Protein AF-A0A239HBI0-F1 (afdb_monomer_lite)

Structure (mmCIF, N/CA/C/O backbone):
data_AF-A0A239HBI0-F1
#
_entry.id   AF-A0A239HBI0-F1
#
loop_
_atom_site.group_PDB
_atom_site.id
_atom_site.type_symbol
_atom_site.label_atom_id
_atom_site.label_alt_id
_atom_site.label_comp_id
_atom_site.label_asym_id
_atom_site.label_entity_id
_atom_site.label_seq_id
_atom_site.pdbx_PDB_ins_code
_atom_site.Cartn_x
_atom_site.Cartn_y
_atom_site.Cartn_z
_atom_site.occupancy
_atom_site.B_iso_or_equiv
_atom_site.auth_seq_id
_atom_site.auth_comp_id
_atom_site.auth_asym_id
_atom_site.auth_atom_id
_atom_site.pdbx_PDB_model_num
ATOM 1 N N . MET A 1 1 ? 4.063 8.544 13.034 1.00 61.38 1 MET A N 1
ATOM 2 C CA . MET A 1 1 ? 3.238 8.593 11.795 1.00 61.38 1 MET A CA 1
ATOM 3 C C . MET A 1 1 ? 2.440 7.312 11.548 1.00 61.38 1 MET A C 1
ATOM 5 O O . MET A 1 1 ? 1.266 7.426 11.236 1.00 61.38 1 MET A O 1
ATOM 9 N N . PHE A 1 2 ? 3.009 6.110 11.721 1.00 68.12 2 PHE A N 1
ATOM 10 C CA . PHE A 1 2 ? 2.280 4.845 11.494 1.00 68.12 2 PHE A CA 1
ATOM 11 C C . PHE A 1 2 ? 1.592 4.246 12.735 1.00 68.12 2 PHE A C 1
ATOM 13 O O . PHE A 1 2 ? 1.168 3.098 12.707 1.00 68.12 2 PHE A O 1
ATOM 20 N N . GLU A 1 3 ? 1.484 4.983 13.840 1.00 72.62 3 GLU A N 1
ATOM 21 C CA . GLU A 1 3 ? 0.940 4.453 15.105 1.00 72.62 3 GLU A CA 1
ATOM 22 C C . GLU A 1 3 ? -0.546 4.103 15.007 1.00 72.62 3 GLU A C 1
ATOM 24 O O . GLU A 1 3 ? -0.980 3.120 15.596 1.00 72.62 3 GLU A O 1
ATOM 29 N N . LYS A 1 4 ? -1.296 4.837 14.177 1.00 81.94 4 LYS A N 1
ATOM 30 C CA . LYS A 1 4 ? -2.703 4.547 13.877 1.00 81.94 4 LYS A CA 1
ATOM 31 C C . LYS A 1 4 ? -2.898 3.391 12.895 1.00 81.94 4 LYS A C 1
ATOM 33 O O . LYS A 1 4 ? -4.023 2.984 12.650 1.00 81.94 4 LYS A O 1
ATOM 38 N N . TYR A 1 5 ? -1.839 2.858 12.290 1.00 85.00 5 TYR A N 1
ATOM 39 C CA . TYR A 1 5 ? -1.969 1.796 11.29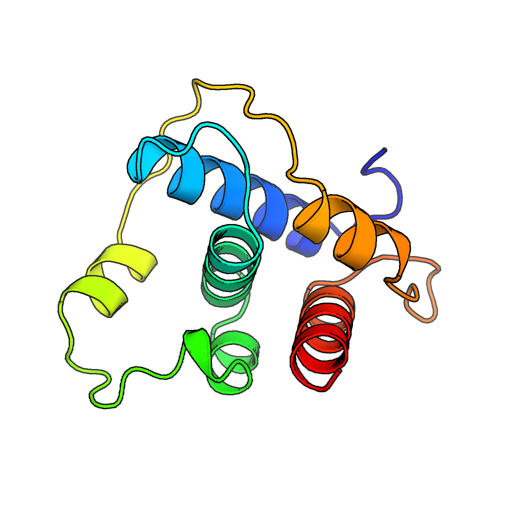5 1.00 85.00 5 TYR A CA 1
ATOM 40 C C . TYR A 1 5 ? -2.103 0.444 11.998 1.00 85.00 5 TYR A C 1
ATOM 42 O O . TYR A 1 5 ? -1.408 0.154 12.979 1.00 85.00 5 TYR A O 1
ATOM 50 N N . SER A 1 6 ? -2.996 -0.409 11.499 1.00 90.06 6 SER A N 1
ATOM 51 C CA . SER A 1 6 ? -2.983 -1.823 11.870 1.00 90.06 6 SER A CA 1
ATOM 52 C C . SER A 1 6 ? -1.649 -2.458 11.460 1.00 90.06 6 SER A C 1
ATOM 54 O O . SER A 1 6 ? -0.946 -1.944 10.586 1.00 90.06 6 SER A O 1
ATOM 56 N N . GLU A 1 7 ? -1.273 -3.573 12.088 1.00 87.75 7 GLU A N 1
ATOM 57 C CA . GLU A 1 7 ? -0.041 -4.283 11.710 1.00 87.75 7 GLU A CA 1
ATOM 58 C C . GLU A 1 7 ? -0.056 -4.674 10.226 1.00 87.75 7 GLU A C 1
ATOM 60 O O . GLU A 1 7 ? 0.945 -4.521 9.525 1.00 87.75 7 GLU A O 1
ATOM 65 N N . ASP A 1 8 ? -1.219 -5.055 9.701 1.00 88.50 8 ASP A N 1
ATOM 66 C CA . ASP A 1 8 ? -1.385 -5.357 8.283 1.00 88.50 8 ASP A CA 1
ATOM 67 C C . ASP A 1 8 ? -1.267 -4.115 7.392 1.00 88.50 8 ASP A C 1
ATOM 69 O O . ASP A 1 8 ? -0.611 -4.169 6.353 1.00 88.50 8 ASP A O 1
ATOM 73 N N . ALA A 1 9 ? -1.780 -2.958 7.812 1.00 88.44 9 ALA A N 1
ATOM 74 C CA . ALA A 1 9 ? -1.596 -1.714 7.066 1.00 88.44 9 ALA A CA 1
ATOM 75 C C . ALA A 1 9 ? -0.133 -1.224 7.090 1.00 88.44 9 ALA A C 1
ATOM 77 O O . ALA A 1 9 ? 0.369 -0.699 6.095 1.00 88.44 9 ALA A O 1
ATOM 78 N N . LYS A 1 10 ? 0.610 -1.459 8.180 1.00 88.75 10 LYS A N 1
ATOM 79 C CA . LYS A 1 10 ? 2.067 -1.229 8.209 1.00 88.75 10 LYS A CA 1
ATOM 80 C C . LYS A 1 10 ? 2.790 -2.144 7.218 1.00 88.75 10 LYS A C 1
ATOM 82 O O . LYS A 1 10 ? 3.697 -1.690 6.517 1.00 88.75 10 LYS A O 1
ATOM 87 N N . ARG A 1 11 ? 2.368 -3.411 7.110 1.00 87.38 11 ARG A N 1
ATOM 88 C CA . ARG A 1 11 ? 2.904 -4.368 6.125 1.00 87.38 11 ARG A CA 1
ATOM 89 C C . ARG A 1 11 ? 2.624 -3.927 4.692 1.00 87.38 11 ARG A C 1
ATOM 91 O O . ARG A 1 11 ? 3.520 -4.053 3.863 1.00 87.38 11 ARG A O 1
ATOM 98 N N . VAL A 1 12 ? 1.455 -3.345 4.409 1.00 89.75 12 VAL A N 1
ATOM 99 C CA . VAL A 1 12 ? 1.149 -2.747 3.094 1.00 89.75 12 VAL A CA 1
ATOM 100 C C . VAL A 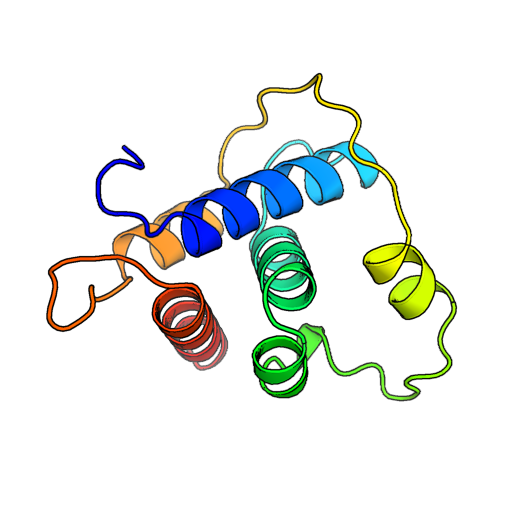1 12 ? 2.203 -1.710 2.712 1.00 89.75 12 VAL A C 1
ATOM 102 O O . VAL A 1 12 ? 2.797 -1.806 1.642 1.00 89.75 12 VAL A O 1
ATOM 105 N N . ILE A 1 13 ? 2.493 -0.754 3.597 1.00 87.25 13 ILE A N 1
ATOM 106 C CA . ILE A 1 13 ? 3.460 0.324 3.326 1.00 87.25 13 ILE A CA 1
ATOM 107 C C . ILE A 1 13 ? 4.877 -0.223 3.167 1.00 87.25 13 ILE A C 1
ATOM 109 O O . ILE A 1 13 ? 5.644 0.231 2.316 1.00 87.25 13 ILE A O 1
ATOM 113 N N . PHE A 1 14 ? 5.228 -1.219 3.973 1.00 86.69 14 PHE A N 1
ATOM 114 C CA . PHE A 1 14 ? 6.501 -1.911 3.856 1.00 86.69 14 PHE A CA 1
ATOM 115 C C . PHE A 1 14 ? 6.660 -2.600 2.492 1.00 86.69 14 PHE A C 1
ATOM 117 O O . PHE A 1 14 ? 7.698 -2.450 1.846 1.00 86.69 14 PHE A O 1
ATOM 124 N N . PHE A 1 15 ? 5.626 -3.296 2.015 1.00 86.00 15 PHE A N 1
ATOM 125 C CA . PHE A 1 15 ? 5.638 -3.908 0.688 1.00 86.00 15 PHE A CA 1
ATOM 126 C C . PHE A 1 15 ? 5.626 -2.872 -0.435 1.00 86.00 15 PHE A C 1
ATOM 128 O O . PHE A 1 15 ? 6.373 -3.031 -1.395 1.00 86.00 15 PHE A O 1
ATOM 135 N N . ALA A 1 16 ? 4.878 -1.780 -0.289 1.00 88.06 16 ALA A N 1
ATOM 136 C CA . ALA A 1 16 ? 4.877 -0.682 -1.249 1.00 88.06 16 ALA A CA 1
ATOM 137 C C . ALA A 1 16 ? 6.272 -0.071 -1.421 1.00 88.06 16 ALA A C 1
ATOM 139 O O . ALA A 1 16 ? 6.756 0.102 -2.536 1.00 88.06 16 ALA A O 1
ATOM 140 N N . ARG A 1 17 ? 6.982 0.170 -0.313 1.00 84.88 17 ARG A N 1
ATOM 141 C CA . ARG A 1 17 ? 8.385 0.609 -0.346 1.00 84.88 17 ARG A CA 1
ATOM 142 C C . ARG A 1 17 ? 9.286 -0.353 -1.095 1.00 84.88 17 ARG A C 1
ATOM 144 O O . ARG A 1 17 ? 10.168 0.073 -1.834 1.00 84.88 17 ARG A O 1
ATOM 151 N N . TYR A 1 18 ? 9.095 -1.641 -0.857 1.00 83.38 18 TYR A N 1
ATOM 152 C CA . TYR A 1 18 ? 9.889 -2.669 -1.498 1.00 83.38 18 TYR A CA 1
ATOM 153 C C . TYR A 1 18 ? 9.632 -2.730 -3.009 1.00 83.38 18 TYR A C 1
ATOM 155 O O . TYR A 1 18 ? 10.593 -2.789 -3.774 1.00 83.38 18 TYR A O 1
ATOM 163 N N . GLU A 1 19 ? 8.376 -2.651 -3.454 1.00 82.94 19 GLU A N 1
ATOM 164 C CA . GLU A 1 19 ? 8.066 -2.623 -4.887 1.00 82.94 19 GLU A CA 1
ATOM 165 C C . GLU A 1 19 ? 8.576 -1.336 -5.552 1.00 82.94 19 GLU A C 1
ATOM 167 O O . GLU A 1 19 ? 9.186 -1.419 -6.614 1.00 82.94 19 GLU A O 1
ATOM 172 N N . ALA A 1 20 ? 8.464 -0.179 -4.890 1.00 85.38 20 ALA A N 1
ATOM 173 C CA . ALA A 1 20 ? 9.041 1.078 -5.375 1.00 85.38 20 ALA A CA 1
ATOM 174 C C . ALA A 1 20 ? 10.565 0.980 -5.544 1.00 85.38 20 ALA A C 1
ATOM 176 O O . ALA A 1 20 ? 11.112 1.302 -6.598 1.00 85.38 20 ALA A O 1
ATOM 177 N N . SER A 1 21 ? 11.260 0.43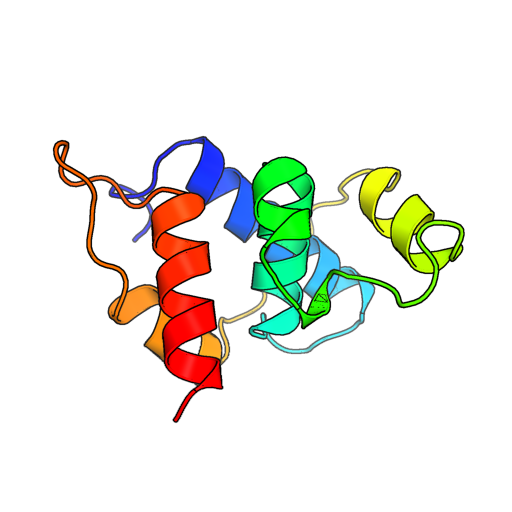5 -4.541 1.00 83.19 21 SER A N 1
ATOM 178 C CA . SER A 1 21 ? 12.709 0.227 -4.615 1.00 83.19 21 SER A CA 1
ATOM 179 C C . SER A 1 21 ? 13.103 -0.753 -5.718 1.00 83.19 21 SER A C 1
ATOM 181 O O . SER A 1 21 ? 14.151 -0.576 -6.333 1.00 83.19 21 SER A O 1
ATOM 183 N N . ARG A 1 22 ? 12.293 -1.785 -5.974 1.00 80.62 22 ARG A N 1
ATOM 184 C CA . ARG A 1 22 ? 12.541 -2.758 -7.048 1.00 80.62 22 ARG A CA 1
ATOM 185 C C . ARG A 1 22 ? 12.297 -2.200 -8.434 1.00 80.62 22 ARG A C 1
ATOM 187 O O . ARG A 1 22 ? 13.006 -2.587 -9.356 1.00 80.62 22 ARG A O 1
ATOM 194 N N . ALA A 1 23 ? 11.307 -1.329 -8.570 1.00 76.06 23 ALA A N 1
ATOM 195 C CA . ALA A 1 23 ? 11.020 -0.624 -9.808 1.00 76.06 23 ALA A CA 1
ATOM 196 C C . ALA A 1 23 ? 12.065 0.465 -10.118 1.00 76.06 23 ALA A C 1
ATOM 198 O O . ALA A 1 23 ? 12.040 1.033 -11.204 1.00 76.06 23 ALA A O 1
ATOM 199 N N . GLY A 1 24 ? 12.979 0.763 -9.183 1.00 78.94 24 GLY A N 1
ATOM 200 C CA . GLY A 1 24 ? 13.897 1.896 -9.303 1.00 78.94 24 GLY A CA 1
ATOM 201 C C . GLY A 1 24 ? 13.185 3.243 -9.168 1.00 78.94 24 GLY A C 1
ATOM 202 O O . GLY A 1 24 ? 13.700 4.257 -9.634 1.00 78.94 24 GLY A O 1
ATOM 203 N N . ALA A 1 25 ? 11.999 3.258 -8.552 1.00 79.44 25 ALA A N 1
ATOM 204 C CA . ALA A 1 25 ? 11.231 4.471 -8.343 1.00 79.44 25 ALA A CA 1
ATOM 205 C C . ALA A 1 25 ? 11.924 5.379 -7.318 1.00 79.44 25 ALA A C 1
ATOM 207 O O . ALA A 1 25 ? 12.480 4.925 -6.315 1.00 79.44 25 ALA A O 1
ATOM 208 N N . THR A 1 26 ? 11.858 6.685 -7.559 1.00 83.19 26 THR A N 1
ATOM 209 C CA . THR A 1 26 ? 12.396 7.720 -6.664 1.00 83.19 26 THR A CA 1
ATOM 210 C C . THR A 1 26 ? 11.465 8.018 -5.486 1.00 83.19 26 THR A C 1
ATOM 212 O O . THR A 1 26 ? 11.905 8.574 -4.479 1.00 83.19 26 THR A O 1
ATOM 215 N N . SER A 1 27 ? 10.199 7.609 -5.584 1.00 83.50 27 SER A N 1
ATOM 216 C CA . SER A 1 27 ? 9.154 7.782 -4.577 1.00 83.50 27 SER A CA 1
ATOM 217 C C . SER A 1 27 ? 8.201 6.589 -4.535 1.00 83.50 27 SER A C 1
ATOM 219 O O . SER A 1 27 ? 8.065 5.819 -5.485 1.00 83.50 27 SER A O 1
ATOM 221 N N . ILE A 1 28 ? 7.523 6.428 -3.398 1.00 87.25 28 ILE A N 1
ATOM 222 C CA . ILE A 1 28 ? 6.422 5.477 -3.249 1.00 87.25 28 ILE A CA 1
ATOM 223 C C . ILE A 1 28 ? 5.181 6.101 -3.887 1.00 87.25 28 ILE A C 1
ATOM 225 O O . ILE A 1 28 ? 4.531 6.961 -3.284 1.00 87.25 28 ILE A O 1
ATOM 229 N N . GLU A 1 29 ? 4.881 5.664 -5.101 1.00 87.44 29 GLU A N 1
ATOM 230 C CA . GLU A 1 29 ? 3.647 6.001 -5.821 1.00 87.44 29 GLU A CA 1
ATOM 231 C C . GLU A 1 29 ? 2.447 5.121 -5.430 1.00 87.44 29 GLU A C 1
ATOM 233 O O . GLU A 1 29 ? 2.586 4.129 -4.703 1.00 87.44 29 GLU A O 1
ATOM 238 N N . VAL A 1 30 ? 1.265 5.502 -5.921 1.00 87.81 30 VAL A N 1
ATOM 239 C CA . VAL A 1 30 ? -0.024 4.860 -5.622 1.00 87.81 30 VAL A CA 1
ATOM 240 C C . VAL A 1 30 ? -0.040 3.411 -6.094 1.00 87.81 30 VAL A C 1
ATOM 242 O O . VAL A 1 30 ? -0.493 2.530 -5.366 1.00 87.81 30 VAL A O 1
ATOM 245 N N . GLU A 1 31 ? 0.542 3.141 -7.256 1.00 85.81 31 GLU A N 1
ATOM 246 C CA . GLU A 1 31 ? 0.681 1.809 -7.833 1.00 85.81 31 GLU A CA 1
ATOM 247 C C . GLU A 1 31 ? 1.417 0.892 -6.855 1.00 85.81 31 GLU A C 1
ATOM 249 O O . GLU A 1 31 ? 0.986 -0.225 -6.598 1.00 85.81 31 GLU A O 1
ATOM 254 N N . HIS A 1 32 ? 2.469 1.377 -6.195 1.00 88.31 32 HIS A N 1
ATOM 255 C CA . HIS A 1 32 ? 3.193 0.580 -5.208 1.00 88.31 32 HIS A CA 1
ATOM 256 C C . HIS A 1 32 ? 2.366 0.314 -3.944 1.00 88.31 32 HIS A C 1
ATOM 258 O O . HIS A 1 32 ? 2.465 -0.772 -3.370 1.00 88.31 32 HIS A O 1
ATOM 264 N N . LEU A 1 33 ? 1.540 1.270 -3.501 1.00 87.88 33 LEU A N 1
ATOM 265 C CA . LEU A 1 33 ? 0.604 1.058 -2.388 1.00 87.88 33 LEU A CA 1
ATOM 266 C C . LEU A 1 33 ? -0.416 -0.024 -2.734 1.00 87.88 33 LEU A C 1
ATOM 268 O O . LEU A 1 33 ? -0.635 -0.934 -1.936 1.00 87.88 33 LEU A O 1
ATOM 272 N N . ILE A 1 34 ? -0.971 0.041 -3.941 1.00 87.00 34 ILE A N 1
ATOM 273 C CA . ILE A 1 34 ? -1.868 -0.962 -4.508 1.00 87.00 34 ILE A CA 1
ATOM 274 C C . ILE A 1 34 ? -1.185 -2.341 -4.495 1.00 87.00 34 ILE A C 1
ATOM 276 O O . ILE A 1 34 ? -1.697 -3.278 -3.878 1.00 87.00 34 ILE A O 1
ATOM 280 N N . LEU A 1 35 ? 0.024 -2.455 -5.053 1.00 85.31 35 LEU A N 1
ATOM 281 C CA . LEU A 1 35 ? 0.825 -3.685 -5.026 1.00 85.31 35 LEU A CA 1
ATOM 282 C C . LEU A 1 35 ? 1.054 -4.209 -3.592 1.00 85.31 35 LEU A C 1
ATOM 284 O O . LEU A 1 35 ? 0.968 -5.415 -3.340 1.00 85.31 35 LEU A O 1
ATOM 288 N N . GLY A 1 36 ? 1.305 -3.309 -2.638 1.00 88.62 36 GLY A N 1
ATOM 289 C CA . GLY A 1 36 ? 1.447 -3.634 -1.221 1.00 88.62 36 GLY A CA 1
ATOM 290 C C . GLY A 1 36 ? 0.167 -4.194 -0.595 1.00 88.62 36 GLY A C 1
ATOM 291 O O . GLY A 1 36 ? 0.237 -5.175 0.149 1.00 88.62 36 GLY A O 1
ATOM 292 N N . ILE A 1 37 ? -1.001 -3.631 -0.929 1.00 89.25 37 ILE A N 1
ATOM 293 C CA . ILE A 1 37 ? -2.318 -4.126 -0.487 1.00 89.25 37 ILE A CA 1
ATOM 294 C C . ILE A 1 37 ? -2.546 -5.533 -1.013 1.00 89.25 37 ILE A C 1
ATOM 296 O O . ILE A 1 37 ? -2.874 -6.429 -0.234 1.00 89.25 37 ILE A O 1
ATOM 300 N N . GLY A 1 38 ? -2.308 -5.755 -2.308 1.00 85.31 38 GLY A N 1
ATOM 301 C CA . GLY A 1 38 ? -2.555 -7.057 -2.920 1.00 85.31 38 GLY A CA 1
ATOM 302 C C . GLY A 1 38 ? -1.720 -8.187 -2.315 1.00 85.31 38 GLY A C 1
ATOM 303 O O . GLY A 1 38 ? -2.113 -9.355 -2.344 1.00 85.31 38 GLY A O 1
ATOM 304 N N . ARG A 1 39 ? -0.580 -7.835 -1.721 1.00 83.25 39 ARG A N 1
ATOM 305 C CA . ARG A 1 39 ? 0.333 -8.761 -1.060 1.00 83.25 39 ARG A CA 1
ATOM 306 C C . ARG A 1 39 ? -0.063 -9.103 0.376 1.00 83.25 39 ARG A C 1
ATOM 308 O O . ARG A 1 39 ? 0.263 -10.193 0.848 1.00 83.25 39 ARG A O 1
ATOM 315 N N . VAL A 1 40 ? -0.746 -8.188 1.060 1.00 86.81 40 VAL A N 1
ATOM 316 C CA . VAL A 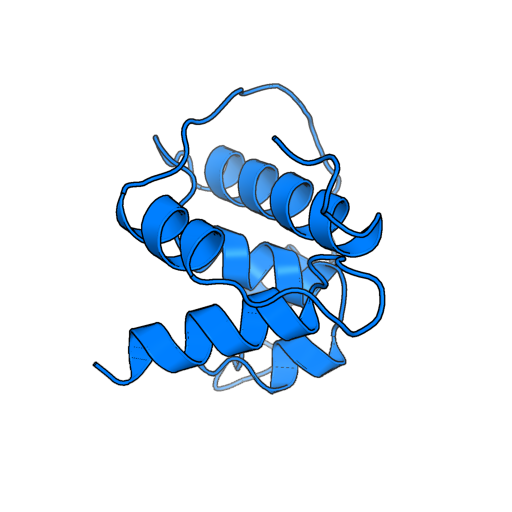1 40 ? -1.287 -8.405 2.410 1.00 86.81 40 VAL A CA 1
ATOM 317 C C . VAL A 1 40 ? -2.624 -9.133 2.340 1.00 86.81 40 VAL A C 1
ATOM 319 O O . VAL A 1 40 ? -2.810 -10.111 3.060 1.00 86.81 40 VAL A O 1
ATOM 322 N N . ASP A 1 41 ? -3.512 -8.728 1.428 1.00 85.56 41 ASP A N 1
ATOM 323 C CA . ASP A 1 41 ? -4.811 -9.367 1.235 1.00 85.56 41 ASP A CA 1
ATOM 324 C C . ASP A 1 41 ? -5.139 -9.594 -0.252 1.00 85.56 41 ASP A C 1
ATOM 326 O O . ASP A 1 41 ? -5.486 -8.689 -1.014 1.00 85.56 41 ASP A O 1
ATOM 330 N N . LYS A 1 42 ? -5.117 -10.872 -0.648 1.00 80.06 42 LYS A N 1
ATOM 331 C CA . LYS A 1 42 ? -5.470 -11.339 -1.999 1.00 80.06 42 LYS A CA 1
ATOM 332 C C . LYS A 1 42 ? -6.951 -11.141 -2.349 1.00 80.06 42 LYS A C 1
ATOM 334 O O . LYS A 1 42 ? -7.325 -11.258 -3.518 1.00 80.06 42 LYS A O 1
ATOM 339 N N . ARG A 1 43 ? -7.831 -10.952 -1.360 1.00 83.69 43 ARG A N 1
ATOM 340 C CA . ARG A 1 43 ? -9.248 -10.615 -1.570 1.00 83.69 43 ARG A CA 1
ATOM 341 C C . ARG A 1 43 ? -9.377 -9.152 -1.974 1.00 83.69 43 ARG A C 1
ATOM 343 O O . ARG A 1 43 ? -10.016 -8.891 -2.986 1.00 83.69 43 ARG A O 1
ATOM 350 N N . LEU A 1 44 ? -8.706 -8.244 -1.264 1.00 82.38 44 LEU A N 1
ATOM 351 C CA . LEU A 1 44 ? -8.639 -6.827 -1.637 1.00 82.38 44 LEU A CA 1
ATOM 352 C C . LEU A 1 44 ? -7.943 -6.617 -2.979 1.00 82.38 44 LEU A C 1
ATOM 354 O O . LEU A 1 44 ? -8.398 -5.805 -3.777 1.00 82.38 44 LEU A O 1
ATOM 358 N N . ALA A 1 45 ? -6.910 -7.407 -3.276 1.00 80.00 45 ALA A N 1
ATOM 359 C CA . ALA A 1 45 ? -6.245 -7.369 -4.575 1.00 80.00 45 ALA A CA 1
ATOM 360 C C . ALA A 1 45 ? -7.224 -7.553 -5.746 1.00 80.00 45 ALA A C 1
ATOM 362 O O . ALA A 1 45 ? -7.119 -6.878 -6.759 1.00 80.00 45 ALA A O 1
ATOM 363 N N . ARG A 1 46 ? -8.220 -8.434 -5.581 1.00 78.38 46 ARG A N 1
ATOM 364 C CA . ARG A 1 46 ? -9.262 -8.677 -6.588 1.00 78.38 46 ARG A CA 1
ATOM 365 C C . ARG A 1 46 ? -10.274 -7.543 -6.706 1.00 78.38 46 ARG A C 1
ATOM 367 O O . ARG A 1 46 ? -11.042 -7.546 -7.653 1.00 78.38 46 ARG A O 1
ATOM 374 N N . GLN A 1 47 ? -10.323 -6.608 -5.766 1.00 80.56 47 GLN A N 1
ATOM 375 C CA . GLN A 1 47 ? -11.223 -5.453 -5.822 1.00 80.56 47 GLN A CA 1
ATOM 376 C C . GLN A 1 47 ? -10.551 -4.221 -6.436 1.00 80.56 47 GLN A C 1
ATOM 378 O O . GLN A 1 47 ? -11.247 -3.283 -6.812 1.00 80.56 47 GLN A O 1
ATOM 383 N N . LEU A 1 48 ? -9.219 -4.219 -6.539 1.00 78.56 48 LEU A N 1
ATOM 384 C CA . LEU A 1 48 ? -8.455 -3.120 -7.114 1.00 78.56 48 LEU A CA 1
ATOM 385 C C . LEU A 1 48 ? -8.292 -3.355 -8.625 1.00 78.56 48 LEU A C 1
ATOM 387 O O . LEU A 1 48 ? -7.655 -4.341 -9.000 1.00 78.56 48 LEU A O 1
ATOM 391 N N . PRO A 1 49 ? -8.854 -2.490 -9.488 1.00 71.19 49 PRO A N 1
ATOM 392 C CA . PRO A 1 49 ? -8.830 -2.690 -10.936 1.00 71.19 49 PRO A CA 1
ATOM 393 C C . PRO A 1 49 ? -7.401 -2.759 -11.488 1.00 71.19 49 PRO A C 1
ATOM 395 O O . PRO A 1 49 ? -7.106 -3.651 -12.274 1.00 71.19 49 PRO A O 1
ATOM 398 N N . ASP A 1 50 ? -6.482 -1.940 -10.970 1.00 71.06 50 ASP A N 1
ATOM 399 C CA . ASP A 1 50 ? -5.069 -1.920 -11.391 1.00 71.06 50 ASP A CA 1
ATOM 400 C C . ASP A 1 50 ? -4.299 -3.213 -11.055 1.00 71.06 50 ASP A C 1
ATOM 402 O O . ASP A 1 50 ? -3.202 -3.453 -11.560 1.00 71.06 50 ASP A O 1
ATOM 406 N N . LEU A 1 51 ? -4.857 -4.062 -10.184 1.00 66.56 51 LEU A N 1
ATOM 407 C CA . LEU A 1 51 ? -4.304 -5.371 -9.822 1.00 66.56 51 LEU A CA 1
ATOM 408 C C . LEU A 1 51 ? -5.036 -6.538 -10.452 1.00 66.56 51 LEU A C 1
ATOM 410 O O . LEU A 1 51 ? -4.628 -7.673 -10.211 1.00 66.56 51 LEU A O 1
ATOM 414 N N . GLN A 1 52 ? -6.113 -6.305 -11.195 1.00 63.97 52 GLN A N 1
ATOM 415 C CA . GLN A 1 52 ? -6.730 -7.355 -11.983 1.00 63.97 52 GLN A CA 1
ATOM 416 C C . GLN A 1 52 ? -5.963 -7.437 -13.302 1.00 63.97 52 GLN A C 1
ATOM 418 O O . GLN A 1 52 ? -6.242 -6.658 -14.213 1.00 63.97 52 GLN A O 1
ATOM 423 N N . PRO A 1 53 ? -4.975 -8.343 -13.449 1.00 56.06 53 PRO A N 1
ATOM 424 C CA . PRO A 1 53 ? -4.485 -8.624 -14.779 1.00 56.06 53 PRO A CA 1
ATOM 425 C C . PRO A 1 53 ? -5.662 -9.153 -15.599 1.00 56.06 53 PRO A C 1
ATOM 427 O O . PRO A 1 53 ? -6.426 -9.996 -15.126 1.00 56.06 53 PRO A O 1
ATOM 430 N N . GLU A 1 54 ? -5.752 -8.717 -16.850 1.00 60.81 54 GLU A N 1
ATOM 431 C CA . GLU A 1 54 ? -6.675 -9.295 -17.835 1.00 60.81 54 GLU A CA 1
ATOM 432 C C . GLU A 1 54 ? -6.499 -10.828 -17.929 1.00 60.81 54 GLU A C 1
ATOM 434 O O . GLU A 1 54 ? -7.444 -11.557 -18.221 1.00 60.81 54 GLU A O 1
ATOM 439 N N . ASP A 1 55 ? -5.298 -11.320 -17.582 1.00 61.56 55 ASP A N 1
ATOM 440 C CA . ASP A 1 55 ? -4.957 -12.733 -17.418 1.00 61.56 55 ASP A CA 1
ATOM 441 C C . ASP A 1 55 ? -4.238 -13.014 -16.066 1.00 61.56 55 ASP A C 1
ATOM 443 O O . ASP A 1 55 ? -3.062 -12.664 -15.900 1.00 61.56 55 ASP A O 1
ATOM 447 N N . PRO A 1 56 ? -4.870 -13.710 -15.094 1.00 59.81 56 PRO A N 1
ATOM 448 C CA . PRO A 1 56 ? -4.255 -14.078 -13.808 1.00 59.81 56 PRO A CA 1
ATOM 449 C C . PRO A 1 56 ? -3.054 -15.040 -13.923 1.00 59.81 56 PRO A C 1
ATOM 451 O O . PRO A 1 56 ? -2.360 -15.290 -12.929 1.00 59.81 56 PRO A O 1
ATOM 454 N N . GLY A 1 57 ? -2.778 -15.577 -15.116 1.00 61.31 57 GLY A N 1
ATOM 455 C CA . GLY A 1 57 ? -1.586 -16.350 -15.460 1.00 61.31 57 GLY A CA 1
ATOM 456 C C . GLY A 1 57 ? -0.324 -15.516 -15.709 1.00 61.31 57 GLY A C 1
ATOM 457 O O . GLY A 1 57 ? 0.767 -16.092 -15.762 1.00 61.31 57 GLY A O 1
ATOM 458 N N . GLN A 1 58 ? -0.443 -14.188 -15.806 1.00 63.59 58 GLN A N 1
ATOM 459 C CA . GLN A 1 58 ? 0.658 -13.288 -16.147 1.00 63.59 58 GLN A CA 1
ATOM 460 C C . GLN A 1 58 ? 1.881 -13.438 -15.210 1.00 63.59 58 GLN A C 1
ATOM 462 O O . GLN A 1 58 ? 1.749 -13.438 -13.977 1.00 63.59 58 GLN A O 1
ATOM 467 N N . PRO A 1 59 ? 3.112 -13.510 -15.757 1.00 63.19 59 PRO A N 1
ATOM 468 C CA . PRO A 1 59 ? 4.326 -13.708 -14.963 1.00 63.19 59 PRO A CA 1
ATOM 469 C C . PRO A 1 59 ? 4.577 -12.611 -13.926 1.00 63.19 59 PRO A C 1
ATOM 471 O O . PRO A 1 59 ? 5.126 -12.888 -12.857 1.00 63.19 59 PRO A O 1
ATOM 474 N N . TRP A 1 60 ? 4.177 -11.370 -14.220 1.00 64.31 60 TRP A N 1
ATOM 475 C CA . TRP A 1 60 ? 4.370 -10.238 -13.316 1.00 64.31 60 TRP A CA 1
ATOM 476 C C . TRP A 1 60 ? 3.523 -10.375 -12.041 1.00 64.31 60 TRP A C 1
ATOM 478 O O . TRP A 1 60 ? 4.035 -10.106 -10.955 1.00 64.31 60 TRP A O 1
ATOM 488 N N . TRP A 1 61 ? 2.305 -10.924 -12.138 1.00 63.88 61 TRP A N 1
ATOM 489 C CA . TRP A 1 61 ? 1.437 -11.219 -10.993 1.00 63.88 61 TRP A CA 1
ATOM 49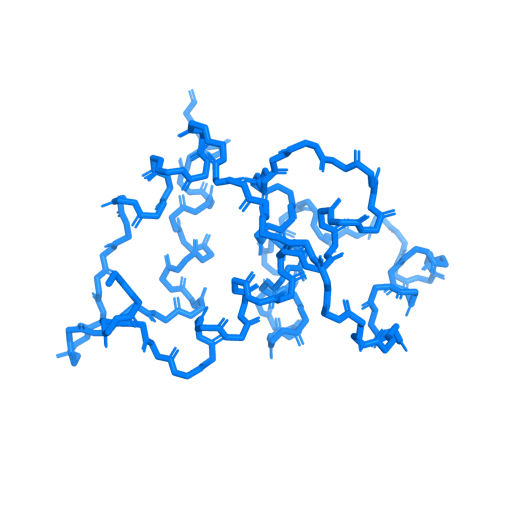0 C C . TRP A 1 61 ? 2.046 -12.283 -10.071 1.00 63.88 61 TRP A C 1
ATOM 492 O O . TRP A 1 61 ? 2.165 -12.092 -8.857 1.00 63.88 61 TRP A O 1
ATOM 502 N N . ARG A 1 62 ? 2.537 -13.392 -10.645 1.00 64.81 62 ARG A N 1
ATOM 503 C CA . ARG A 1 62 ? 3.251 -14.427 -9.872 1.00 64.81 62 ARG A CA 1
ATOM 504 C C . ARG A 1 62 ? 4.506 -13.864 -9.210 1.00 64.81 62 ARG A C 1
ATOM 506 O O . ARG A 1 62 ? 4.768 -14.153 -8.045 1.00 64.81 62 ARG A O 1
ATOM 513 N N . ARG A 1 63 ? 5.263 -13.032 -9.929 1.00 65.44 63 ARG A N 1
ATOM 514 C CA . ARG A 1 63 ? 6.488 -12.394 -9.431 1.00 65.44 63 ARG A CA 1
ATOM 515 C C . ARG A 1 63 ? 6.215 -11.417 -8.283 1.00 65.44 63 ARG A C 1
ATOM 517 O O . ARG A 1 63 ? 7.038 -11.333 -7.371 1.00 65.44 63 ARG A O 1
ATOM 524 N N . LEU A 1 64 ? 5.074 -10.732 -8.300 1.00 62.53 64 LEU A N 1
ATOM 525 C CA . LEU A 1 64 ? 4.589 -9.891 -7.201 1.00 62.53 64 LEU A CA 1
ATOM 526 C C . LEU A 1 64 ? 4.303 -10.695 -5.932 1.00 62.53 64 LEU A C 1
ATOM 528 O O . LEU A 1 64 ? 4.671 -10.284 -4.834 1.00 62.53 64 LEU A O 1
ATOM 532 N N . MET A 1 65 ? 3.722 -11.883 -6.088 1.00 62.81 65 MET A N 1
ATOM 533 C CA . MET A 1 65 ? 3.363 -12.752 -4.965 1.00 62.81 65 MET A CA 1
ATOM 534 C C . MET A 1 65 ? 4.543 -13.568 -4.404 1.00 62.81 65 MET A C 1
ATOM 536 O O . MET A 1 65 ? 4.461 -14.049 -3.276 1.00 62.81 65 MET A O 1
ATOM 540 N N . GLN A 1 66 ? 5.630 -13.744 -5.165 1.00 64.38 66 GLN A N 1
ATOM 541 C CA . GLN A 1 66 ? 6.733 -14.660 -4.824 1.00 64.38 66 GLN A CA 1
ATOM 542 C C . GLN A 1 66 ? 8.025 -13.994 -4.328 1.00 64.38 66 GLN A C 1
ATOM 544 O O . GLN A 1 66 ? 8.914 -14.695 -3.841 1.00 64.38 66 GLN A O 1
ATOM 549 N N . SER A 1 67 ? 8.199 -12.678 -4.469 1.00 56.84 67 SER A N 1
ATOM 550 C CA . SER A 1 67 ? 9.518 -12.081 -4.219 1.00 56.84 67 SER A CA 1
ATOM 551 C C . SER A 1 67 ? 9.874 -12.033 -2.724 1.00 56.84 67 SER A C 1
ATOM 553 O O . SER A 1 67 ? 8.999 -11.992 -1.871 1.00 56.84 67 SER A O 1
ATOM 555 N N . ARG A 1 68 ? 11.156 -12.074 -2.354 1.00 54.69 68 ARG A N 1
ATOM 556 C CA . ARG A 1 68 ? 11.599 -11.956 -0.950 1.00 54.69 68 ARG A CA 1
ATOM 557 C C . ARG A 1 68 ? 12.098 -10.543 -0.679 1.00 54.69 68 ARG A C 1
ATOM 559 O O . ARG A 1 68 ? 12.777 -9.957 -1.522 1.00 54.69 68 ARG A O 1
ATOM 566 N N . VAL A 1 69 ? 11.738 -9.996 0.480 1.00 53.12 69 VAL A N 1
ATOM 567 C CA . VAL A 1 69 ? 12.009 -8.595 0.812 1.00 53.12 69 VAL A CA 1
ATOM 568 C C . VAL A 1 69 ? 13.494 -8.383 1.101 1.00 53.12 69 VAL A C 1
ATOM 570 O O . VAL A 1 69 ? 14.066 -9.096 1.919 1.00 53.12 69 VAL A O 1
ATOM 573 N N . SER A 1 70 ? 14.095 -7.386 0.448 1.00 45.44 70 SER A N 1
ATOM 574 C CA . SER A 1 70 ? 15.392 -6.815 0.817 1.00 45.44 70 SER A CA 1
ATOM 575 C C . SER A 1 70 ? 15.154 -5.361 1.210 1.00 45.44 70 SER A C 1
ATOM 577 O O . SER A 1 70 ? 14.561 -4.591 0.455 1.00 45.44 70 SER A O 1
ATOM 579 N N . THR A 1 71 ? 15.523 -5.008 2.435 1.00 49.34 71 THR A N 1
ATOM 580 C CA . THR A 1 71 ? 15.266 -3.702 3.042 1.00 49.34 71 THR A CA 1
ATOM 581 C C . THR A 1 71 ? 16.516 -2.845 2.935 1.00 49.34 71 THR A C 1
ATOM 583 O O . THR A 1 71 ? 17.432 -3.050 3.727 1.00 49.34 71 THR A O 1
ATOM 586 N N . SER A 1 72 ? 16.588 -1.881 2.010 1.00 46.81 72 SER A N 1
ATOM 587 C CA . SER A 1 72 ? 17.702 -0.920 2.093 1.00 46.81 72 SER A CA 1
ATOM 588 C C . SER A 1 72 ? 17.493 0.495 1.549 1.00 46.81 72 SER A C 1
ATOM 590 O O . SER A 1 72 ? 18.459 1.250 1.532 1.00 46.81 72 SER A O 1
ATOM 592 N N . VAL A 1 73 ? 16.282 0.933 1.180 1.00 55.78 73 VAL A N 1
ATOM 593 C CA . VAL A 1 73 ? 16.086 2.336 0.752 1.00 55.78 73 VAL A CA 1
ATOM 594 C C . VAL A 1 73 ? 14.914 2.991 1.484 1.00 55.78 73 VAL A C 1
ATOM 596 O O . VAL A 1 73 ? 13.796 2.464 1.535 1.00 55.78 73 VAL A O 1
ATOM 599 N N . ALA A 1 74 ? 15.177 4.138 2.111 1.00 65.31 74 ALA A N 1
ATOM 600 C CA . ALA A 1 74 ? 14.153 5.038 2.629 1.00 65.31 74 ALA A CA 1
ATOM 601 C C . ALA A 1 74 ? 13.657 5.919 1.477 1.00 65.31 74 ALA A C 1
ATOM 603 O O . ALA A 1 74 ? 14.221 6.974 1.211 1.00 65.31 74 ALA A O 1
ATOM 604 N N . LEU A 1 75 ? 12.633 5.445 0.765 1.00 77.12 75 LEU A N 1
ATOM 605 C CA . LEU A 1 75 ? 11.998 6.213 -0.303 1.00 77.12 75 LEU A CA 1
ATOM 606 C C . LEU A 1 75 ? 10.943 7.167 0.279 1.00 77.12 75 LEU A C 1
ATOM 608 O O . LEU A 1 75 ? 10.159 6.746 1.138 1.00 77.12 75 LEU A O 1
ATOM 612 N N . PRO A 1 76 ? 10.898 8.432 -0.168 1.00 85.31 76 PRO A N 1
ATOM 613 C CA . PRO A 1 76 ? 9.838 9.358 0.207 1.00 85.31 76 PRO A CA 1
ATOM 614 C C . PRO A 1 76 ? 8.487 8.933 -0.392 1.00 85.31 76 PRO A C 1
ATOM 616 O O . PRO A 1 76 ? 8.422 8.296 -1.441 1.00 85.31 76 PRO A O 1
ATOM 619 N N . LEU A 1 77 ? 7.389 9.319 0.263 1.00 82.50 77 LEU A N 1
ATOM 620 C CA . LEU A 1 77 ? 6.040 9.209 -0.307 1.00 82.50 77 LEU A CA 1
ATOM 621 C C . LEU A 1 77 ? 5.835 10.293 -1.370 1.00 82.50 77 LEU A C 1
ATOM 623 O O . LEU A 1 77 ? 6.187 11.457 -1.133 1.00 82.50 77 LEU A O 1
ATOM 627 N N . SER A 1 78 ? 5.216 9.929 -2.490 1.00 86.06 78 SER A N 1
ATOM 628 C CA . SER A 1 78 ? 4.804 10.897 -3.505 1.00 86.06 78 SER A CA 1
ATOM 629 C C . SER A 1 78 ? 3.656 11.784 -3.023 1.00 86.06 78 SER A C 1
ATOM 631 O O . SER A 1 78 ? 3.014 11.502 -2.005 1.00 86.06 78 SER A O 1
ATOM 633 N N . SER A 1 79 ? 3.402 12.888 -3.728 1.00 84.00 79 SER A N 1
ATOM 634 C CA . SER A 1 79 ? 2.299 13.796 -3.392 1.00 84.00 79 SER 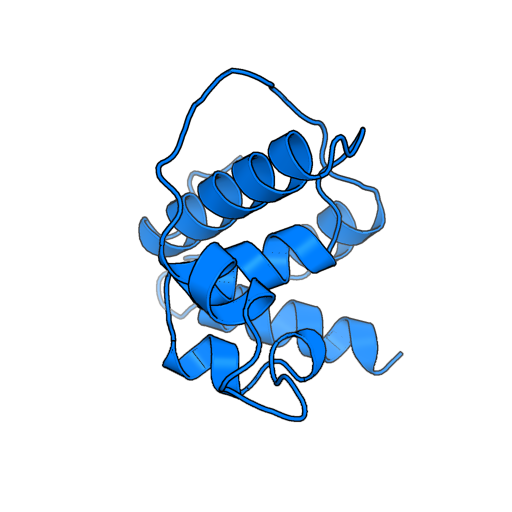A CA 1
ATOM 635 C C . SER A 1 79 ? 0.941 13.092 -3.466 1.00 84.00 79 SER A C 1
ATOM 637 O O . SER A 1 79 ? 0.149 13.235 -2.539 1.00 84.00 79 SER A O 1
ATOM 639 N N . ALA A 1 80 ? 0.714 12.263 -4.491 1.00 83.69 80 ALA A N 1
ATOM 640 C CA . ALA A 1 80 ? -0.512 11.476 -4.639 1.00 83.69 80 ALA A CA 1
ATOM 641 C C . ALA A 1 80 ? -0.680 10.465 -3.490 1.00 83.69 80 ALA A C 1
ATOM 643 O O . ALA A 1 80 ? -1.710 10.442 -2.816 1.00 83.69 80 ALA A O 1
ATOM 644 N N . SER A 1 81 ? 0.375 9.712 -3.164 1.00 81.12 81 SER A N 1
ATOM 645 C CA . SER A 1 81 ? 0.364 8.783 -2.027 1.00 81.12 81 SER A CA 1
ATOM 646 C C . SER A 1 81 ? 0.078 9.483 -0.697 1.00 81.12 81 SER A C 1
ATOM 648 O O . SER A 1 81 ? -0.643 8.949 0.142 1.00 81.12 81 SER A O 1
ATOM 650 N N . LYS A 1 82 ? 0.604 10.696 -0.480 1.00 84.50 82 LYS A N 1
ATOM 651 C CA . LYS A 1 82 ? 0.316 11.481 0.732 1.00 84.50 82 LYS A CA 1
ATOM 652 C C . LYS A 1 82 ? -1.154 11.883 0.824 1.00 84.50 82 LYS A C 1
ATOM 654 O O . LYS A 1 82 ? -1.713 11.776 1.912 1.00 84.50 82 LYS A O 1
ATOM 659 N N . VAL A 1 83 ? -1.765 12.317 -0.280 1.00 84.81 83 VAL A N 1
ATOM 660 C CA . VAL A 1 83 ? -3.193 12.679 -0.328 1.00 84.81 83 VAL A CA 1
ATOM 661 C C . VAL A 1 83 ? -4.055 11.472 0.033 1.00 84.81 83 VAL A C 1
ATOM 663 O O . VAL A 1 83 ? -4.870 11.556 0.952 1.00 84.81 83 VAL A O 1
ATOM 666 N N . ILE A 1 84 ? -3.793 10.321 -0.592 1.00 85.62 84 ILE A N 1
ATOM 667 C CA . ILE A 1 84 ? -4.528 9.079 -0.324 1.00 85.62 84 ILE A CA 1
ATOM 668 C C . ILE A 1 84 ? -4.407 8.666 1.142 1.00 85.62 84 ILE A C 1
ATOM 670 O O . ILE A 1 84 ? -5.421 8.342 1.759 1.00 85.62 84 ILE A O 1
ATOM 674 N N . LEU A 1 85 ? -3.191 8.688 1.703 1.00 84.25 85 LEU A N 1
ATOM 675 C CA . LEU A 1 85 ? -2.931 8.304 3.095 1.00 84.25 85 LEU A CA 1
ATOM 676 C C . LEU A 1 85 ? -3.523 9.294 4.109 1.00 84.25 85 LEU A C 1
ATOM 678 O O . LEU A 1 85 ? -3.928 8.878 5.193 1.00 84.25 85 LEU A O 1
ATOM 682 N N . ALA A 1 86 ? -3.587 10.584 3.776 1.00 84.69 86 ALA A N 1
ATOM 683 C CA . ALA A 1 86 ? -4.211 11.602 4.620 1.00 84.69 86 ALA A CA 1
ATOM 684 C C . ALA A 1 86 ? -5.748 11.529 4.589 1.00 84.69 86 ALA A C 1
ATOM 686 O O . ALA A 1 86 ? -6.396 11.856 5.580 1.00 84.69 86 ALA A O 1
ATOM 687 N N . GLY A 1 87 ? -6.328 11.085 3.470 1.00 81.25 87 GLY A N 1
ATOM 688 C CA . GLY A 1 87 ? -7.774 10.942 3.285 1.00 81.25 87 GLY A CA 1
ATOM 689 C C . GLY A 1 87 ? -8.381 9.660 3.864 1.00 81.25 87 GLY A C 1
ATOM 690 O O . GLY A 1 87 ? -9.603 9.492 3.811 1.00 81.25 87 GLY A O 1
ATOM 691 N N . VAL A 1 88 ? -7.565 8.750 4.409 1.00 85.88 88 VAL A N 1
ATOM 692 C CA . VAL A 1 88 ? -8.051 7.470 4.939 1.00 85.88 88 VAL A CA 1
ATOM 693 C C . VAL A 1 88 ? -8.877 7.699 6.196 1.00 85.88 88 VAL A C 1
ATOM 695 O O . VAL A 1 88 ? -8.392 8.230 7.194 1.00 85.88 88 VAL A O 1
ATOM 698 N N . LYS A 1 89 ? -10.123 7.228 6.169 1.00 84.38 89 LYS A N 1
ATOM 699 C CA . LYS A 1 89 ? -10.954 7.166 7.369 1.00 84.38 89 LYS A CA 1
ATOM 700 C C . LYS A 1 89 ? -10.569 5.928 8.187 1.00 84.38 89 LYS A C 1
ATOM 702 O O . LYS A 1 89 ? -10.556 4.837 7.610 1.00 84.38 89 LYS A O 1
ATOM 707 N N . PRO A 1 90 ? -10.250 6.075 9.482 1.00 81.75 90 PRO A N 1
ATOM 708 C CA . PRO A 1 90 ? -9.971 4.933 10.340 1.00 81.75 90 PRO A CA 1
ATOM 709 C C . PRO A 1 90 ? -11.231 4.081 10.566 1.00 81.75 90 PRO A C 1
ATOM 711 O O . PRO A 1 90 ? -12.353 4.522 10.304 1.00 81.75 90 PRO A O 1
ATOM 714 N N . ASP A 1 91 ? -11.031 2.844 11.009 1.00 80.38 91 ASP A N 1
ATOM 715 C CA . ASP A 1 91 ? -12.092 1.918 11.398 1.00 80.38 91 ASP A CA 1
ATOM 716 C C . ASP A 1 91 ? -12.712 2.270 12.767 1.00 80.38 91 ASP A C 1
ATOM 718 O O . ASP A 1 91 ? -12.382 3.282 13.388 1.00 80.38 91 ASP A O 1
ATOM 722 N N . GLU A 1 92 ? -13.622 1.420 13.248 1.00 75.94 92 GLU A N 1
ATOM 723 C CA . GLU A 1 92 ? -14.299 1.581 14.545 1.00 75.94 92 GLU A CA 1
ATOM 724 C C . GLU A 1 92 ? -13.333 1.614 15.746 1.00 75.94 92 GLU A C 1
ATOM 726 O O . GLU A 1 92 ? -13.697 2.115 16.808 1.00 75.94 92 GLU A O 1
ATOM 731 N N . ALA A 1 93 ? -12.096 1.130 15.585 1.00 79.62 93 ALA A N 1
ATOM 732 C CA . ALA A 1 93 ? -11.051 1.127 16.606 1.00 79.62 93 ALA A CA 1
ATOM 733 C C . ALA A 1 93 ? -10.033 2.281 16.444 1.00 79.62 93 ALA A C 1
ATOM 735 O O . ALA A 1 93 ? -8.956 2.233 17.040 1.00 79.62 93 ALA A O 1
ATOM 736 N N . ASP A 1 94 ? -10.348 3.306 15.641 1.00 80.62 94 ASP A N 1
ATOM 737 C CA . ASP A 1 94 ? -9.446 4.401 15.237 1.00 80.62 94 ASP A CA 1
ATOM 738 C C . ASP A 1 94 ? -8.171 3.911 14.510 1.00 80.62 94 ASP A C 1
ATOM 740 O O . ASP A 1 94 ? -7.117 4.555 14.552 1.00 80.62 94 ASP A O 1
ATOM 744 N N . ARG A 1 95 ? -8.240 2.756 13.825 1.00 85.06 95 ARG A N 1
ATOM 745 C CA . ARG A 1 95 ? -7.107 2.166 13.098 1.00 85.06 95 ARG A CA 1
ATOM 746 C C . ARG A 1 95 ? -7.263 2.285 11.588 1.00 85.06 95 ARG A C 1
ATOM 748 O O . ARG A 1 95 ? -8.319 2.060 11.011 1.00 85.06 95 ARG A O 1
ATOM 755 N N . ILE A 1 96 ? -6.161 2.584 10.911 1.00 87.56 96 ILE A N 1
ATOM 756 C CA . ILE A 1 96 ? -6.068 2.516 9.453 1.00 87.56 96 ILE A CA 1
ATOM 757 C C . ILE A 1 96 ? -5.807 1.064 9.062 1.00 87.56 96 ILE A C 1
ATOM 759 O O . ILE A 1 96 ? -4.766 0.506 9.419 1.00 87.56 96 ILE A O 1
ATOM 763 N N . THR A 1 97 ? -6.742 0.466 8.327 1.00 90.38 97 THR A N 1
ATOM 764 C CA . THR A 1 97 ? -6.663 -0.919 7.847 1.00 90.38 97 THR A CA 1
ATOM 765 C C . THR A 1 97 ? -6.359 -0.987 6.342 1.00 90.38 97 THR A C 1
ATOM 767 O O . THR A 1 97 ? -6.544 0.009 5.630 1.00 90.38 97 THR A O 1
ATOM 770 N N . PRO A 1 98 ? -5.909 -2.143 5.815 1.00 87.94 98 PRO A N 1
ATOM 771 C CA . PRO A 1 98 ? -5.750 -2.346 4.372 1.00 87.94 98 PRO A CA 1
ATOM 772 C C . PRO A 1 98 ? -7.033 -2.074 3.570 1.00 87.94 98 PRO A C 1
ATOM 774 O O . PRO A 1 98 ? -6.969 -1.501 2.486 1.00 87.94 98 PRO A O 1
ATOM 777 N N . GLU A 1 99 ? -8.204 -2.412 4.110 1.00 89.25 99 GLU A N 1
ATOM 778 C CA . GLU A 1 99 ? -9.513 -2.161 3.496 1.00 89.25 99 GLU A CA 1
ATOM 779 C C . GLU A 1 99 ? -9.822 -0.662 3.429 1.00 89.25 99 GLU A C 1
ATOM 781 O O . GLU A 1 99 ? -10.374 -0.170 2.444 1.00 89.25 99 GLU A O 1
ATOM 786 N N . ALA A 1 100 ? -9.490 0.089 4.484 1.00 88.69 100 ALA A N 1
ATOM 787 C CA . ALA A 1 100 ? -9.645 1.540 4.501 1.00 88.69 100 ALA A CA 1
ATOM 788 C C . ALA A 1 100 ? -8.714 2.215 3.478 1.00 88.69 100 ALA A C 1
ATOM 790 O O . ALA A 1 100 ? -9.141 3.124 2.764 1.00 88.69 100 ALA A O 1
ATOM 791 N N . LEU A 1 101 ? -7.477 1.720 3.350 1.00 88.06 101 LEU A N 1
ATOM 792 C CA . LEU A 1 101 ? -6.522 2.163 2.332 1.00 88.06 101 LEU A CA 1
ATOM 793 C C . LEU A 1 101 ? -7.030 1.882 0.912 1.00 88.06 101 LEU A C 1
ATOM 795 O O . LEU A 1 101 ? -7.054 2.792 0.087 1.00 88.06 101 LEU A O 1
ATOM 799 N N . ALA A 1 102 ? -7.498 0.660 0.644 1.00 87.00 102 ALA A N 1
ATOM 800 C CA . ALA A 1 102 ? -8.047 0.274 -0.655 1.00 87.00 102 ALA A CA 1
ATOM 801 C C . ALA A 1 102 ? -9.250 1.145 -1.050 1.00 87.00 102 ALA A C 1
ATOM 803 O O . ALA A 1 102 ? -9.320 1.628 -2.177 1.00 87.00 102 ALA A O 1
ATOM 804 N N . ARG A 1 103 ? -10.164 1.419 -0.108 1.00 86.81 103 ARG A N 1
ATOM 805 C CA . ARG A 1 103 ? -11.307 2.320 -0.338 1.00 86.81 103 ARG A CA 1
ATOM 806 C C . ARG A 1 103 ? -10.880 3.753 -0.653 1.00 86.81 103 ARG A C 1
ATOM 808 O O . ARG A 1 103 ? -11.503 4.384 -1.499 1.00 86.81 103 ARG A O 1
ATOM 815 N N . SER A 1 104 ? -9.840 4.261 0.012 1.00 87.69 104 SER A N 1
ATOM 816 C CA . SER A 1 104 ? -9.296 5.598 -0.267 1.00 87.69 104 SER A CA 1
ATOM 817 C C . SER A 1 104 ? -8.738 5.682 -1.692 1.00 87.69 104 SER A C 1
ATOM 819 O O . SER A 1 104 ? -9.070 6.604 -2.429 1.00 87.69 104 SER A O 1
ATOM 821 N N . ILE A 1 105 ? -7.976 4.667 -2.114 1.00 85.94 105 ILE A N 1
ATOM 822 C CA . ILE A 1 105 ? -7.422 4.575 -3.473 1.00 85.94 105 ILE A CA 1
ATOM 823 C C . ILE A 1 105 ? -8.537 4.523 -4.521 1.00 85.94 105 ILE A C 1
ATOM 825 O O . ILE A 1 105 ? -8.511 5.287 -5.478 1.00 85.94 105 ILE A O 1
ATOM 829 N N . LEU A 1 106 ? -9.542 3.664 -4.324 1.00 83.19 106 LEU A N 1
ATOM 830 C CA . LEU A 1 106 ? -10.675 3.549 -5.247 1.00 83.19 106 LEU A CA 1
ATOM 831 C C . LEU A 1 106 ? -11.457 4.861 -5.388 1.00 83.19 106 LEU A C 1
ATOM 833 O O . LEU A 1 106 ? -11.990 5.134 -6.457 1.00 83.19 106 LEU A O 1
ATOM 837 N N . ARG A 1 107 ? -11.528 5.668 -4.323 1.00 83.06 107 ARG A N 1
ATOM 838 C CA . ARG A 1 107 ? -12.181 6.979 -4.357 1.00 83.06 107 ARG A CA 1
ATOM 839 C C . ARG A 1 107 ? -11.382 8.002 -5.165 1.00 83.06 107 ARG A C 1
ATOM 841 O O . ARG A 1 107 ? -11.993 8.788 -5.878 1.00 83.06 107 ARG A O 1
ATOM 848 N N . GLU A 1 108 ? -10.057 7.998 -5.041 1.00 80.00 108 GLU A N 1
ATOM 849 C CA . GLU A 1 108 ? -9.183 8.920 -5.779 1.00 80.00 108 GLU A CA 1
ATOM 850 C C . GLU A 1 108 ? -9.205 8.634 -7.289 1.00 80.00 108 GLU A C 1
ATOM 852 O O . GLU A 1 108 ? -9.233 9.560 -8.083 1.00 80.00 108 GLU A O 1
ATOM 857 N N . GLN A 1 109 ? -9.286 7.361 -7.693 1.00 69.12 109 GLN A N 1
ATOM 858 C CA . GLN A 1 109 ? -9.340 6.947 -9.108 1.00 69.12 109 GLN A CA 1
ATOM 859 C C . GLN A 1 109 ? -10.667 7.292 -9.821 1.00 69.12 109 GLN A C 1
ATOM 861 O O . GLN A 1 109 ? -10.798 7.070 -11.023 1.00 69.12 109 GLN A O 1
ATOM 866 N N . GLN A 1 110 ? -11.678 7.776 -9.093 1.00 62.34 110 GLN A N 1
ATOM 867 C CA . GLN A 1 110 ? -12.994 8.148 -9.637 1.00 62.34 110 GLN A CA 1
ATOM 868 C C . GLN A 1 110 ? -13.176 9.662 -9.827 1.00 62.34 110 GLN A C 1
ATOM 870 O O . GLN A 1 110 ? -14.265 10.092 -10.215 1.00 62.34 110 GLN A O 1
ATOM 875 N N . HIS A 1 111 ? -12.148 10.458 -9.533 1.00 53.50 111 HIS A N 1
ATOM 876 C CA . HIS A 1 111 ? -12.144 11.917 -9.634 1.00 53.50 111 HIS A CA 1
ATOM 877 C C . HIS A 1 111 ? -11.197 12.397 -10.734 1.00 53.50 111 HIS A C 1
ATOM 879 O O . HIS A 1 111 ? -11.525 13.448 -11.333 1.00 53.50 111 HIS A O 1
#

pLDDT: mean 77.86, std 11.49, range [45.44, 90.38]

Foldseek 3Di:
DQPQADPLLVQLVLQLVQVCVVVVHLARDPLSSLLSLCQSDVVLLVVQPSSDDPDCPDPVNVCSNDDDGDDDDDHHHDPNRVQLVVPQDADPVSHRYSVSSSVSSVVVVVD

InterPro domains:
  IPR036628 Clp, N-terminal domain superfamily [G3DSA:1.10.1780.10] (1-111)
  IPR036628 Clp, N-terminal domain superfamily [SSF81923] (3-50)

Radius of gyration: 13.33 Å; chains: 1; bounding box: 32×30×34 Å

Secondary structure (DSSP, 8-state):
--TTB-HHHHHHHHHHHHHHHHHT-SSB-HHHHHHHHHHH-HHHHTT-GGG--SSTT-HHHHHHHHPPP-----PPBPHHHHHHHHSPPP-TTS-B-HHHHHHHHHHHTT-

Organism: NCBI:txid474952

Sequence (111 aa):
MFEKYSEDAKRVIFFARYEASRAGATSIEVEHLILGIGRVDKRLARQLPDLQPEDPGQPWWRRLMQSRVSTSVALPLSSASKVILAGVKPDEADRITPEALARSILREQQH